Prote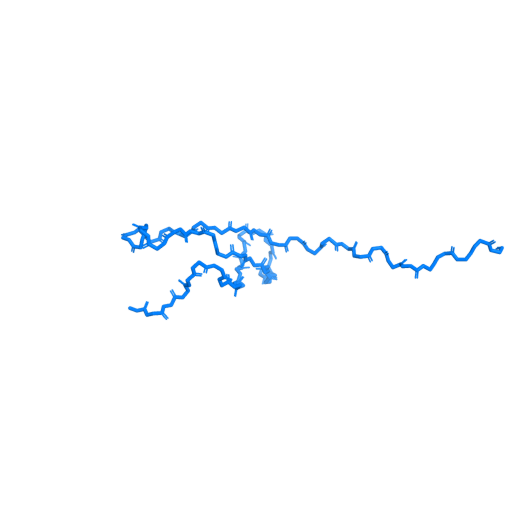in AF-M2YDB4-F1 (afdb_monomer_lite)

Foldseek 3Di:
DPPDDQQDWDWDDDDPNVRDTWTKGFHDHPVVVVDPDTDIGTDDPPDPPDPDDDPD

Sequence (56 aa):
MDGVRRGDLVTIVLQGDFGKPHPTLVIQSDQFDAHPTMTVLPLNPCAVLGTGADPS

Secondary structure (DSSP, 8-state):
-----TT-EEEE--TTSTT--EEEEE---GGGTTSS---EEE--------S-----

Organism: NCBI:txid1244869

InterPro domains:
  IPR003477 mRNA interferase PemK-like [PF02452] (5-43)

Radius of gyration: 16.7 Å; chains: 1; bounding box: 57×26×25 Å

Structure (mmCIF, N/CA/C/O backbone):
data_AF-M2YDB4-F1
#
_entry.id   AF-M2YDB4-F1
#
loop_
_atom_site.group_PDB
_atom_site.id
_atom_site.type_symbol
_atom_site.label_atom_id
_atom_site.label_alt_id
_atom_site.label_comp_id
_atom_site.label_asym_id
_atom_site.label_entity_id
_atom_site.labe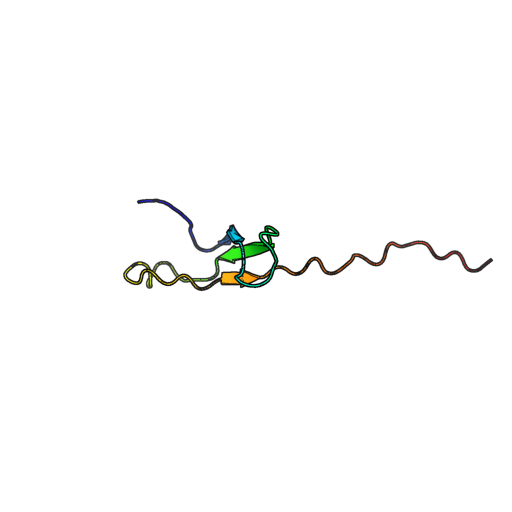l_seq_id
_atom_site.pdbx_PDB_ins_code
_atom_site.Cartn_x
_atom_site.Cartn_y
_atom_site.Cartn_z
_atom_site.occupancy
_atom_site.B_iso_or_equiv
_atom_site.auth_seq_id
_atom_site.auth_comp_id
_atom_site.auth_asym_id
_atom_site.auth_atom_id
_atom_site.pdbx_PDB_model_num
ATOM 1 N N . MET A 1 1 ? -11.795 -10.161 2.600 1.00 47.91 1 MET A N 1
ATOM 2 C CA . MET A 1 1 ? -11.230 -9.450 1.438 1.00 47.91 1 MET A CA 1
ATOM 3 C C . MET A 1 1 ? -9.740 -9.673 1.566 1.00 47.91 1 MET A C 1
ATOM 5 O O . MET A 1 1 ? -9.109 -8.950 2.315 1.00 47.91 1 MET A O 1
ATOM 9 N N . ASP A 1 2 ? -9.214 -10.769 1.022 1.00 62.81 2 ASP A N 1
ATOM 10 C CA . ASP A 1 2 ? -7.830 -11.190 1.283 1.00 62.81 2 ASP A CA 1
ATOM 11 C C . ASP A 1 2 ? -6.841 -10.308 0.508 1.00 62.81 2 ASP A C 1
ATOM 13 O O . ASP A 1 2 ? -6.252 -10.729 -0.481 1.00 62.81 2 ASP A O 1
ATOM 17 N N . GLY A 1 3 ? -6.731 -9.044 0.908 1.00 74.81 3 GLY A N 1
ATOM 18 C CA . GLY A 1 3 ? -5.887 -8.041 0.278 1.00 74.81 3 GLY A CA 1
ATOM 19 C C . GLY A 1 3 ? -4.901 -7.479 1.287 1.00 74.81 3 GLY A C 1
ATOM 20 O O . GLY A 1 3 ? -5.322 -6.841 2.242 1.00 74.81 3 GLY A O 1
ATOM 21 N N . VAL A 1 4 ? -3.612 -7.693 1.006 1.00 79.56 4 VAL A N 1
ATOM 22 C CA . VAL A 1 4 ? -2.438 -7.160 1.716 1.00 79.56 4 VAL A CA 1
ATOM 23 C C . VAL A 1 4 ? -2.274 -7.680 3.152 1.0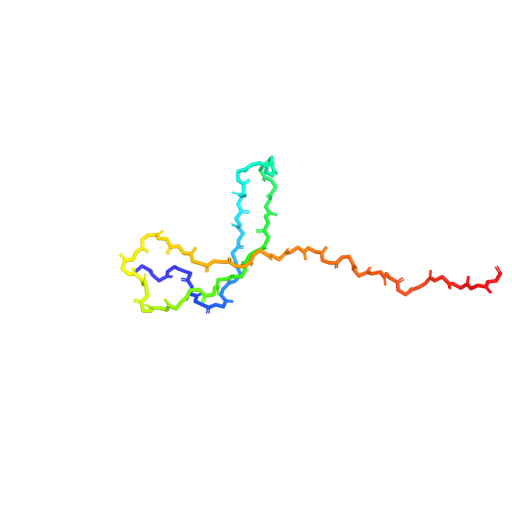0 79.56 4 VAL A C 1
ATOM 25 O O . VAL A 1 4 ? -3.039 -7.350 4.050 1.00 79.56 4 VAL A O 1
ATOM 28 N N . ARG A 1 5 ? -1.230 -8.480 3.383 1.00 83.25 5 ARG A N 1
ATOM 29 C CA . ARG A 1 5 ? -0.880 -9.080 4.681 1.00 83.25 5 ARG A CA 1
ATOM 30 C C . ARG A 1 5 ? 0.455 -8.552 5.200 1.00 83.25 5 ARG A C 1
ATOM 32 O O . ARG A 1 5 ? 1.247 -7.960 4.466 1.00 83.25 5 ARG A O 1
ATOM 39 N N . ARG A 1 6 ? 0.732 -8.785 6.485 1.00 85.38 6 ARG A N 1
ATOM 40 C CA . ARG A 1 6 ? 2.046 -8.488 7.071 1.00 85.38 6 ARG A CA 1
ATOM 41 C C . ARG A 1 6 ? 3.155 -9.170 6.265 1.00 85.38 6 ARG A C 1
ATOM 43 O O . ARG A 1 6 ? 3.137 -10.384 6.090 1.00 85.38 6 ARG A O 1
ATOM 50 N N . GLY A 1 7 ? 4.148 -8.393 5.848 1.00 86.31 7 GLY A N 1
ATOM 51 C CA . GLY A 1 7 ? 5.253 -8.858 5.012 1.00 86.31 7 GLY A CA 1
ATOM 52 C C . GLY A 1 7 ? 5.061 -8.608 3.516 1.00 86.31 7 GLY A C 1
ATOM 53 O O . GLY A 1 7 ? 6.025 -8.767 2.770 1.00 86.31 7 GLY A O 1
ATOM 54 N N . ASP A 1 8 ? 3.881 -8.166 3.076 1.00 88.94 8 ASP A N 1
ATOM 55 C CA . ASP A 1 8 ? 3.672 -7.808 1.677 1.00 88.94 8 ASP A CA 1
ATOM 56 C C . ASP A 1 8 ? 4.402 -6.508 1.329 1.00 88.94 8 ASP A C 1
ATOM 58 O O . ASP A 1 8 ? 4.393 -5.528 2.085 1.00 88.94 8 ASP A O 1
ATOM 62 N N . LEU A 1 9 ? 5.024 -6.494 0.150 1.00 88.38 9 LEU A N 1
ATOM 63 C CA . LEU A 1 9 ? 5.523 -5.272 -0.463 1.00 88.38 9 LEU A CA 1
ATOM 64 C C . LEU A 1 9 ? 4.400 -4.635 -1.274 1.00 88.38 9 LEU A C 1
ATOM 66 O O . LEU A 1 9 ? 3.908 -5.212 -2.243 1.00 88.38 9 LEU A O 1
ATOM 70 N N . VAL A 1 10 ? 4.037 -3.416 -0.905 1.00 87.31 10 VAL A N 1
ATOM 71 C CA . VAL A 1 10 ? 3.041 -2.616 -1.610 1.00 87.31 10 VAL A CA 1
ATOM 72 C C . VAL A 1 10 ? 3.681 -1.358 -2.167 1.00 87.31 10 VAL A C 1
ATOM 74 O O . VAL A 1 10 ? 4.634 -0.809 -1.616 1.00 87.31 10 VAL A O 1
ATOM 77 N N . THR A 1 11 ? 3.154 -0.896 -3.292 1.00 87.25 11 THR A N 1
ATOM 78 C CA . THR A 1 11 ? 3.561 0.380 -3.873 1.00 87.25 11 THR A CA 1
ATOM 79 C C . THR A 1 11 ? 2.571 1.438 -3.428 1.00 87.25 11 THR A C 1
ATOM 81 O O . THR A 1 11 ? 1.385 1.331 -3.734 1.00 87.25 11 THR A O 1
ATOM 84 N N . ILE A 1 12 ? 3.054 2.451 -2.714 1.00 85.94 12 ILE A N 1
ATOM 85 C CA . ILE A 1 12 ? 2.234 3.593 -2.312 1.00 85.94 12 ILE A CA 1
ATOM 86 C C . ILE A 1 12 ? 2.716 4.842 -3.035 1.00 85.94 12 ILE A C 1
ATOM 88 O O . ILE A 1 12 ? 3.901 5.003 -3.324 1.00 85.94 12 ILE A O 1
ATOM 92 N N . VAL A 1 13 ? 1.781 5.741 -3.313 1.00 85.56 13 VAL A N 1
ATOM 93 C CA . VAL A 1 13 ? 2.092 7.092 -3.769 1.00 85.56 13 VAL A CA 1
ATOM 94 C C . VAL A 1 13 ? 1.899 8.006 -2.572 1.00 85.56 13 VAL A C 1
ATOM 96 O O . VAL A 1 13 ? 0.773 8.234 -2.131 1.00 85.56 13 VAL A O 1
ATOM 99 N N . LEU A 1 14 ? 3.005 8.496 -2.017 1.00 78.62 14 LEU A N 1
ATOM 100 C CA . LEU A 1 14 ? 2.960 9.463 -0.929 1.00 78.62 14 LEU A CA 1
ATOM 101 C C . LEU A 1 14 ? 2.572 10.837 -1.481 1.00 78.62 14 LEU A C 1
ATOM 103 O O . LEU A 1 14 ? 3.051 11.280 -2.529 1.00 78.62 14 LEU A O 1
ATOM 107 N N . GLN A 1 15 ? 1.692 11.521 -0.758 1.00 73.31 15 GLN A N 1
ATOM 108 C CA . GLN A 1 15 ? 1.262 12.868 -1.100 1.00 73.31 15 GLN A CA 1
ATOM 109 C C . GLN A 1 15 ? 2.468 13.814 -0.965 1.00 73.31 15 GLN A C 1
ATOM 111 O O . GLN A 1 15 ? 2.959 14.043 0.135 1.00 73.31 15 GLN A O 1
ATOM 116 N N . GLY A 1 16 ? 2.979 14.313 -2.094 1.00 75.88 16 GLY A N 1
ATOM 117 C CA . GLY A 1 16 ? 4.211 15.113 -2.159 1.00 75.88 16 GLY A CA 1
ATOM 118 C C . GLY A 1 16 ? 5.321 14.512 -3.030 1.00 75.88 16 GLY A C 1
ATOM 119 O O . GLY A 1 16 ? 6.187 15.256 -3.474 1.00 75.88 16 GLY A O 1
ATOM 120 N N . ASP A 1 17 ? 5.257 13.219 -3.376 1.00 68.50 17 ASP A N 1
ATOM 121 C CA . ASP A 1 17 ? 6.247 12.552 -4.249 1.00 68.50 17 ASP A CA 1
ATOM 122 C C . ASP A 1 17 ? 5.896 12.664 -5.752 1.00 68.50 17 ASP A C 1
ATOM 124 O O . ASP A 1 17 ? 6.330 11.866 -6.573 1.00 68.50 17 ASP A O 1
ATOM 128 N N . PHE A 1 18 ? 5.054 13.633 -6.141 1.00 68.12 18 PHE A N 1
ATOM 129 C CA . PHE A 1 18 ? 4.620 13.870 -7.535 1.00 68.12 18 PHE A CA 1
ATOM 130 C C . PHE A 1 18 ? 4.087 12.631 -8.278 1.00 68.12 18 PHE A C 1
ATOM 132 O O . PHE A 1 18 ? 4.241 12.503 -9.491 1.00 68.12 18 PHE A O 1
ATOM 139 N N . GLY A 1 19 ? 3.448 11.700 -7.568 1.00 77.69 19 GLY A N 1
ATOM 140 C CA . GLY A 1 19 ? 2.950 10.474 -8.192 1.00 77.69 19 GLY A CA 1
ATOM 141 C C . GLY A 1 19 ? 4.004 9.379 -8.355 1.00 77.69 19 GLY A C 1
ATOM 142 O O . GLY A 1 19 ? 3.697 8.336 -8.929 1.00 77.69 19 GLY A O 1
ATOM 143 N N . LYS A 1 20 ? 5.234 9.579 -7.867 1.00 82.81 20 LYS A N 1
ATOM 144 C CA . LYS A 1 20 ? 6.278 8.566 -7.953 1.00 82.81 20 LYS A CA 1
ATOM 145 C C . LYS A 1 20 ? 5.918 7.375 -7.051 1.00 82.81 20 LYS A C 1
ATOM 147 O O . LYS A 1 20 ? 5.685 7.558 -5.853 1.00 82.81 20 LYS A O 1
ATOM 152 N N . PRO A 1 21 ? 5.854 6.154 -7.609 1.00 81.56 21 PRO A N 1
ATOM 153 C CA . PRO A 1 21 ? 5.581 4.957 -6.830 1.00 81.56 21 PRO A CA 1
ATOM 154 C C . PRO A 1 21 ? 6.747 4.665 -5.881 1.00 81.56 21 PRO A C 1
ATOM 156 O O . PRO A 1 21 ? 7.885 4.508 -6.329 1.00 81.56 21 PRO A O 1
ATOM 159 N N . HIS A 1 22 ? 6.465 4.571 -4.581 1.00 83.19 22 HIS A N 1
ATOM 160 C CA . HIS A 1 22 ? 7.449 4.228 -3.560 1.00 83.19 22 HIS A CA 1
ATOM 161 C C . HIS A 1 22 ? 7.179 2.822 -2.992 1.00 83.19 22 HIS A C 1
ATOM 163 O O . HIS A 1 22 ? 6.069 2.559 -2.507 1.00 83.19 22 HIS A O 1
ATOM 169 N N . PRO A 1 23 ? 8.160 1.898 -3.039 1.00 87.31 23 PRO A N 1
ATOM 170 C CA . PRO A 1 23 ? 7.999 0.562 -2.480 1.00 87.31 23 PRO A CA 1
ATOM 171 C C . PRO A 1 23 ? 7.981 0.622 -0.952 1.00 87.31 23 PRO A C 1
ATOM 173 O O . PRO A 1 23 ? 8.801 1.290 -0.329 1.00 87.31 23 PRO A O 1
ATOM 176 N N . THR A 1 24 ? 7.033 -0.076 -0.338 1.00 88.81 24 THR A N 1
ATOM 177 C CA . THR A 1 24 ? 6.781 -0.003 1.102 1.00 88.81 24 THR A CA 1
ATOM 178 C C . THR A 1 24 ? 6.439 -1.387 1.646 1.00 88.81 24 THR A C 1
ATOM 180 O O . THR A 1 24 ? 5.665 -2.120 1.035 1.00 88.81 24 THR A O 1
ATOM 183 N N . LEU A 1 25 ? 7.010 -1.755 2.793 1.00 90.38 25 LEU A N 1
ATOM 184 C CA . LEU A 1 25 ? 6.758 -3.034 3.457 1.00 90.38 25 LEU A CA 1
ATOM 185 C C . LEU A 1 25 ? 5.618 -2.912 4.470 1.00 90.38 25 LEU A C 1
ATOM 187 O O . LEU A 1 25 ? 5.647 -2.050 5.348 1.00 90.38 25 LEU A O 1
ATOM 191 N N . VAL A 1 26 ? 4.647 -3.813 4.412 1.00 89.69 26 VAL A N 1
ATOM 192 C CA . VAL A 1 26 ? 3.552 -3.867 5.385 1.00 89.69 26 VAL A CA 1
ATOM 193 C C . VAL A 1 26 ? 4.030 -4.548 6.659 1.00 89.69 26 VAL A C 1
ATOM 195 O O . VAL A 1 26 ? 4.445 -5.705 6.641 1.00 89.69 26 VAL A O 1
ATOM 198 N N . ILE A 1 27 ? 3.956 -3.842 7.786 1.00 89.38 27 ILE A N 1
ATOM 199 C CA . ILE A 1 27 ? 4.388 -4.370 9.091 1.00 89.38 27 ILE A CA 1
ATOM 200 C C . ILE A 1 27 ? 3.244 -4.489 10.099 1.00 89.38 27 ILE A C 1
ATOM 202 O O . ILE A 1 27 ? 3.450 -5.047 11.177 1.00 89.38 27 ILE A O 1
ATOM 206 N N . GLN A 1 28 ? 2.055 -3.986 9.752 1.00 87.31 28 GLN A N 1
ATOM 207 C CA . GLN A 1 28 ? 0.859 -4.084 10.579 1.00 87.31 28 GLN A CA 1
ATOM 208 C C . GLN A 1 28 ? 0.525 -5.537 10.920 1.00 87.31 28 GLN A C 1
ATOM 210 O O . GLN A 1 28 ? 0.557 -6.409 10.058 1.00 87.31 28 GLN A O 1
ATOM 215 N N . SER A 1 29 ? 0.185 -5.786 12.183 1.00 83.44 29 SER A N 1
ATOM 216 C CA . SER A 1 29 ? -0.298 -7.090 12.633 1.00 83.44 29 SER A CA 1
ATOM 217 C C . SER A 1 29 ? -1.734 -7.333 12.174 1.00 83.44 29 SER A C 1
ATOM 219 O O . SER A 1 29 ? -2.571 -6.433 12.256 1.00 83.44 29 SER A O 1
ATOM 221 N N . ASP A 1 30 ? -2.050 -8.583 11.835 1.00 75.56 30 ASP A N 1
ATOM 222 C CA . ASP A 1 30 ? -3.392 -9.007 11.404 1.00 75.56 30 ASP A CA 1
ATOM 223 C C . ASP A 1 30 ? -4.474 -8.815 12.495 1.00 75.56 30 ASP A C 1
ATOM 225 O O . ASP A 1 30 ? -5.666 -8.857 12.219 1.00 75.56 30 ASP A O 1
ATOM 229 N N . GLN A 1 31 ? -4.086 -8.553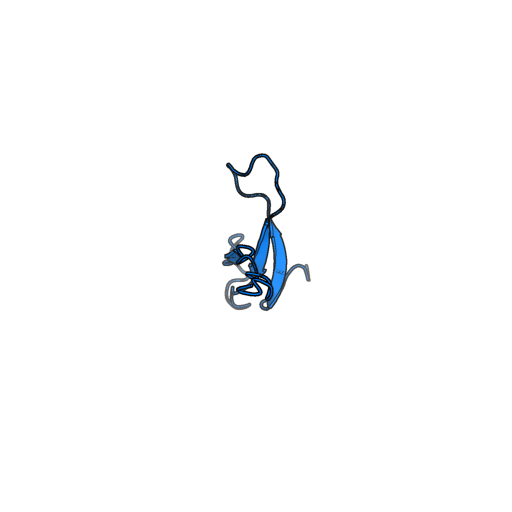 13.752 1.00 74.25 31 GLN A N 1
ATOM 230 C CA . GLN A 1 31 ? -5.016 -8.208 14.841 1.00 74.25 31 GLN A CA 1
ATOM 231 C C . GLN A 1 31 ? -5.643 -6.809 14.711 1.00 74.25 31 GLN A C 1
ATOM 233 O O . GLN A 1 31 ? -6.634 -6.527 15.380 1.00 74.25 31 GLN A O 1
ATOM 238 N N . PHE A 1 32 ? -5.084 -5.931 13.872 1.00 69.62 32 PHE A N 1
ATOM 239 C CA . PHE A 1 32 ? -5.584 -4.564 13.673 1.00 69.62 32 PHE A CA 1
ATOM 240 C C . PHE A 1 32 ? -6.436 -4.404 12.406 1.00 69.62 32 PHE A C 1
ATOM 242 O O . PHE A 1 32 ? -6.762 -3.280 12.035 1.00 69.62 32 PHE A O 1
ATOM 249 N N . ASP A 1 33 ? -6.865 -5.513 11.797 1.00 67.38 33 ASP A N 1
ATOM 250 C CA . ASP A 1 33 ? -7.654 -5.560 10.552 1.00 67.38 33 ASP A CA 1
ATOM 251 C C . ASP A 1 33 ? -9.059 -4.921 10.670 1.00 67.38 33 ASP A C 1
ATOM 253 O O . ASP A 1 33 ? -9.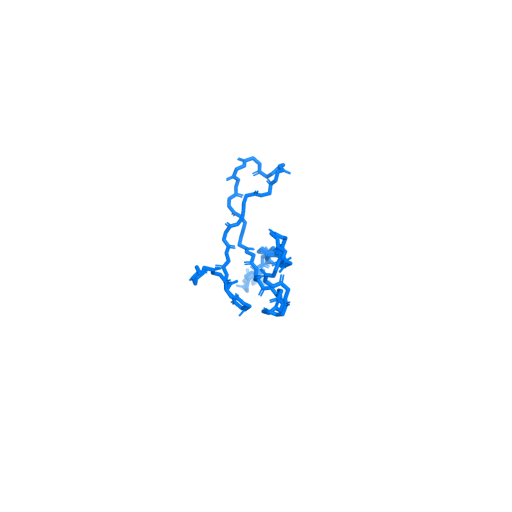755 -4.688 9.688 1.00 67.38 33 ASP A O 1
ATOM 257 N N . ALA A 1 34 ? -9.485 -4.575 11.890 1.00 73.44 34 ALA A N 1
ATOM 258 C CA . ALA A 1 34 ? -10.709 -3.810 12.131 1.00 73.44 34 ALA A CA 1
ATOM 259 C C . ALA A 1 34 ? -10.591 -2.318 11.751 1.00 73.44 34 ALA A C 1
ATOM 261 O O . ALA A 1 34 ? -11.612 -1.634 11.657 1.00 73.44 34 ALA A O 1
ATOM 262 N N . HIS A 1 35 ? -9.373 -1.796 11.564 1.00 73.69 35 HIS A N 1
ATOM 263 C CA . HIS A 1 35 ? -9.140 -0.386 11.252 1.00 73.69 35 HIS A CA 1
ATOM 264 C C . HIS A 1 35 ? -8.743 -0.209 9.780 1.00 73.69 35 HIS A C 1
ATOM 266 O O . HIS A 1 35 ? -7.878 -0.932 9.295 1.00 73.69 35 HIS A O 1
ATOM 272 N N . PRO A 1 36 ? -9.274 0.812 9.079 1.00 74.94 36 PRO A N 1
ATOM 273 C CA . PRO A 1 36 ? -8.893 1.104 7.693 1.00 74.94 36 PRO A CA 1
ATOM 274 C C . PRO A 1 36 ? -7.460 1.653 7.556 1.00 74.94 36 PRO A C 1
ATOM 276 O O . PRO A 1 36 ? -7.006 1.940 6.450 1.00 74.94 36 PRO A O 1
ATOM 279 N N . THR A 1 37 ? -6.749 1.837 8.670 1.00 78.81 37 THR A N 1
ATOM 280 C CA . THR A 1 37 ? -5.369 2.320 8.703 1.00 78.81 37 THR A CA 1
ATOM 281 C C . THR A 1 37 ? -4.413 1.133 8.665 1.00 78.81 37 THR A C 1
ATOM 283 O O . THR A 1 37 ? -4.544 0.215 9.470 1.00 78.81 37 THR A O 1
ATOM 286 N N . MET A 1 38 ? -3.431 1.176 7.760 1.00 82.81 38 MET A N 1
ATOM 287 C CA . MET A 1 38 ? -2.341 0.202 7.664 1.00 82.81 38 MET A CA 1
ATOM 288 C C . MET A 1 3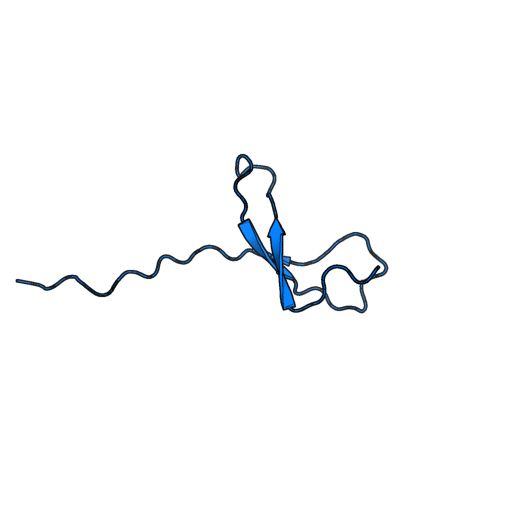8 ? -0.996 0.832 8.039 1.00 82.81 38 MET A C 1
ATOM 290 O O . MET A 1 38 ? -0.613 1.870 7.502 1.00 82.81 38 MET A O 1
ATOM 294 N N . THR A 1 39 ? -0.258 0.179 8.937 1.00 88.38 39 THR A N 1
ATOM 295 C CA . THR A 1 39 ? 1.118 0.551 9.296 1.00 88.38 39 THR A CA 1
ATOM 296 C C . THR A 1 39 ? 2.110 -0.058 8.313 1.00 88.38 39 THR A C 1
ATOM 298 O O . THR A 1 39 ? 2.199 -1.281 8.159 1.00 88.38 39 THR A O 1
ATOM 301 N N . VAL A 1 40 ? 2.888 0.807 7.669 1.00 87.44 40 VAL A N 1
ATOM 302 C CA . VAL A 1 40 ? 3.802 0.441 6.589 1.00 87.44 40 VAL A CA 1
ATOM 303 C C . VAL A 1 40 ? 5.161 1.126 6.777 1.00 87.44 40 VAL A C 1
ATOM 305 O O . VAL A 1 40 ? 5.237 2.220 7.333 1.00 87.44 40 VAL A O 1
ATOM 308 N N . LEU A 1 41 ? 6.236 0.475 6.336 1.00 89.00 41 LEU A N 1
ATOM 309 C CA . LEU A 1 41 ? 7.611 0.965 6.400 1.00 89.00 41 LEU A CA 1
ATOM 310 C C . LEU A 1 41 ? 8.112 1.307 4.983 1.00 89.00 41 LEU A C 1
ATOM 312 O O . LEU A 1 41 ? 8.307 0.385 4.185 1.00 89.00 41 LEU A O 1
ATOM 316 N N . PRO A 1 42 ? 8.324 2.596 4.652 1.00 83.06 42 PRO A N 1
ATOM 317 C CA . PRO A 1 42 ? 8.862 3.014 3.356 1.00 83.06 42 PRO A CA 1
ATOM 318 C C . PRO A 1 42 ? 10.272 2.472 3.128 1.00 83.06 42 PRO A C 1
ATOM 320 O O . PRO A 1 42 ? 11.124 2.536 4.018 1.00 83.06 42 PRO A O 1
ATOM 323 N N . LEU A 1 43 ? 10.519 1.932 1.934 1.00 82.62 43 LEU A N 1
ATOM 324 C CA . LEU A 1 43 ? 11.831 1.451 1.528 1.00 82.62 43 LEU A CA 1
ATOM 325 C C . LEU A 1 43 ? 12.495 2.504 0.645 1.00 82.62 43 LEU A C 1
ATOM 327 O O . LEU A 1 43 ? 12.306 2.549 -0.572 1.00 82.62 43 LEU A O 1
ATOM 331 N N . ASN A 1 44 ? 13.343 3.327 1.252 1.00 71.00 44 ASN A N 1
ATOM 332 C CA . ASN A 1 44 ? 14.208 4.202 0.478 1.00 71.00 44 ASN A CA 1
ATOM 333 C C . ASN A 1 44 ? 15.225 3.321 -0.263 1.00 71.00 44 ASN A C 1
ATOM 335 O O . ASN A 1 44 ? 15.872 2.491 0.384 1.00 71.00 44 ASN A O 1
ATOM 339 N N . PRO A 1 45 ? 15.413 3.483 -1.586 1.00 62.22 45 PRO A N 1
ATOM 340 C CA . PRO A 1 45 ? 16.523 2.844 -2.269 1.00 62.22 45 PRO A CA 1
ATOM 341 C C . PRO A 1 45 ? 17.809 3.437 -1.693 1.00 62.22 45 PRO A C 1
ATOM 343 O O . PRO A 1 45 ? 18.244 4.522 -2.073 1.00 62.22 45 PRO A O 1
ATOM 346 N N . CYS A 1 46 ? 18.395 2.748 -0.717 1.00 50.56 46 CYS A N 1
ATOM 347 C CA . CYS A 1 46 ? 19.746 3.027 -0.278 1.00 50.56 46 CYS A CA 1
ATOM 348 C C . CYS A 1 46 ? 20.626 2.713 -1.488 1.00 50.56 46 CYS A C 1
ATOM 350 O O . CYS A 1 46 ? 20.695 1.555 -1.907 1.00 50.56 46 CYS A O 1
ATOM 352 N N . ALA A 1 47 ? 21.188 3.743 -2.125 1.00 57.44 47 ALA A N 1
ATOM 353 C CA . ALA A 1 47 ? 22.048 3.553 -3.279 1.00 57.44 47 ALA A CA 1
ATOM 354 C C . ALA A 1 47 ? 23.159 2.576 -2.882 1.00 57.44 47 ALA A C 1
ATOM 356 O O . ALA A 1 47 ? 23.945 2.859 -1.978 1.00 57.44 47 ALA A O 1
ATOM 357 N N . VAL A 1 48 ? 23.210 1.417 -3.540 1.00 52.22 48 VAL A N 1
ATOM 358 C CA . VAL A 1 48 ? 24.408 0.582 -3.504 1.00 52.22 48 VAL A CA 1
ATOM 359 C C . VAL A 1 48 ? 25.495 1.432 -4.137 1.00 52.22 48 VAL A C 1
ATOM 361 O O . VAL A 1 48 ? 25.486 1.674 -5.345 1.00 52.22 48 VAL A O 1
ATOM 364 N N . LEU A 1 49 ? 26.391 1.953 -3.301 1.00 58.91 49 LEU A N 1
ATOM 365 C CA . LEU A 1 49 ? 27.629 2.540 -3.770 1.00 58.91 49 LEU A CA 1
ATOM 366 C C . LEU A 1 49 ? 28.393 1.398 -4.439 1.00 58.91 49 LEU A C 1
ATOM 368 O O . LEU A 1 49 ? 28.935 0.521 -3.769 1.00 58.91 49 LEU A O 1
ATOM 372 N N . GLY A 1 50 ? 28.306 1.359 -5.767 1.00 58.31 50 GLY A N 1
ATOM 373 C CA . GLY A 1 50 ? 28.940 0.341 -6.580 1.00 58.31 50 GLY A CA 1
ATOM 374 C C . GLY A 1 50 ? 30.426 0.268 -6.255 1.00 58.31 50 GLY A C 1
ATOM 375 O O . GLY A 1 50 ? 31.130 1.275 -6.235 1.00 58.31 50 GLY A O 1
ATOM 376 N N . THR A 1 51 ? 30.889 -0.947 -5.995 1.00 68.12 51 THR A N 1
ATOM 377 C CA . THR A 1 51 ? 32.298 -1.323 -6.039 1.00 68.12 51 THR A CA 1
ATOM 378 C C . THR A 1 51 ? 32.902 -0.861 -7.363 1.00 68.12 51 THR A C 1
ATOM 380 O O . THR A 1 51 ? 32.488 -1.345 -8.416 1.00 68.12 51 THR A O 1
ATOM 383 N N . GLY A 1 52 ? 33.868 0.055 -7.322 1.00 62.62 52 GLY A N 1
ATOM 384 C CA . GLY A 1 52 ? 34.606 0.453 -8.520 1.00 62.62 52 GLY A CA 1
ATOM 385 C C . GLY A 1 52 ? 35.128 1.883 -8.493 1.00 62.62 52 GLY A C 1
ATOM 386 O O . GLY A 1 52 ? 34.727 2.691 -9.321 1.00 62.62 52 GLY A O 1
ATOM 387 N N . ALA A 1 53 ? 36.042 2.188 -7.577 1.00 58.03 53 ALA A N 1
ATOM 388 C CA . ALA A 1 53 ? 37.027 3.238 -7.808 1.00 58.03 53 ALA A CA 1
ATOM 389 C C . ALA A 1 53 ? 38.399 2.589 -7.623 1.00 58.03 53 ALA A C 1
ATOM 391 O O . ALA A 1 53 ? 38.875 2.425 -6.502 1.00 58.03 53 ALA A O 1
ATOM 392 N N . ASP A 1 54 ? 38.950 2.113 -8.735 1.00 58.34 54 ASP A N 1
ATOM 393 C CA . ASP A 1 54 ? 40.364 1.778 -8.868 1.00 58.34 54 ASP A CA 1
ATOM 394 C C . ASP A 1 54 ? 41.183 3.061 -8.636 1.00 58.34 54 ASP A C 1
ATOM 396 O O . ASP A 1 54 ? 40.946 4.048 -9.339 1.00 58.34 54 ASP A O 1
ATOM 400 N N . PRO A 1 55 ? 42.081 3.109 -7.636 1.00 63.28 55 PRO A N 1
ATOM 401 C CA . PRO A 1 55 ? 42.986 4.229 -7.458 1.00 63.28 55 PRO A CA 1
ATOM 402 C C . PRO A 1 55 ? 44.255 3.981 -8.283 1.00 63.28 55 PRO A C 1
ATOM 404 O O . PRO A 1 55 ? 45.281 3.581 -7.731 1.00 63.28 55 PRO A O 1
ATOM 407 N N . SER A 1 56 ? 44.168 4.197 -9.596 1.00 55.38 56 SER A N 1
ATOM 408 C CA . SER A 1 56 ? 45.345 4.419 -10.449 1.00 55.38 56 SER A CA 1
ATOM 409 C C . SER A 1 56 ? 45.620 5.908 -10.611 1.00 55.38 56 SER A C 1
ATOM 411 O O . SER A 1 56 ? 44.660 6.657 -10.907 1.00 55.38 56 SER A O 1
#

pLDDT: mean 75.48, std 11.85, range [47.91, 90.38]